Protein AF-A0A0G1MHB8-F1 (afdb_monomer)

Radius of gyration: 20.46 Å; Cα contacts (8 Å, |Δi|>4): 44; chains: 1; bounding box: 44×33×63 Å

pLDDT: mean 81.82, std 12.99, range [39.56, 94.0]

InterPro domains:
  IPR007156 MamQ/LemA [PF04011] (2-105)
  IPR007156 MamQ/LemA [PTHR34478] (3-105)
  IPR023353 LemA-like domain superfamily [G3DSA:1.20.1440.20] (1-105)
  IPR023353 LemA-like domain superfamily [SSF140478] (2-95)

Organism: NCBI:txid1618993

Secondary structure (DSSP, 8-state):
----SHHHHHHHHHHHHHHHHHHHHHHTT-HHHHT-HHHHHHHHHHHHHHHHHHHHHHHHHHHHHHHHHHTTSTTHHHHHHHTT--PPPPTT--GGGG-------

Foldseek 3Di:
DDPPDLQSVLV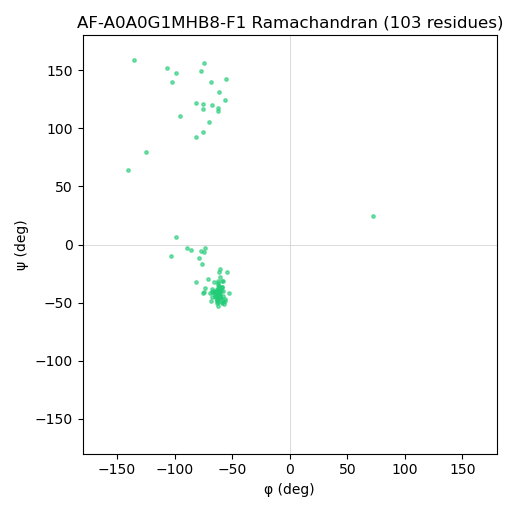VVVVVVVVVVVVVVVCVVPVVLVPDPVNVVVNVVVVVVVVVVVVVLVVQQVVLVVLQVLCVDPPSVVVCVVVVPDRDDRSHDDPPPPPDPPDDD

Sequence (105 aa):
MNAGSMKEHAQAENALSQTLKSLFAVSESYPQLQASNNFMDLQRNLTDAEDKIQAARRFYNGMVRDFNTKLQVFPTNLIAGTFGFVKREFYDAPEVVNEVPVVKF

Mean predicted aligned error: 8.74 Å

Structure (mmCIF, N/CA/C/O backbone):
data_AF-A0A0G1MHB8-F1
#
_entry.id   AF-A0A0G1MHB8-F1
#
loop_
_atom_site.group_PDB
_atom_site.id
_atom_site.type_symbol
_atom_site.label_atom_id
_atom_site.label_alt_id
_atom_site.label_comp_id
_atom_site.label_asym_id
_atom_site.label_entity_id
_atom_site.label_seq_id
_atom_site.pdbx_PDB_ins_code
_atom_site.Cartn_x
_atom_site.Cartn_y
_atom_site.Cartn_z
_atom_site.occupancy
_atom_site.B_iso_or_equiv
_atom_site.auth_seq_id
_atom_site.auth_comp_id
_atom_site.auth_asym_id
_atom_site.auth_atom_id
_atom_site.pdbx_PDB_model_num
ATOM 1 N N . MET A 1 1 ? -3.381 -20.365 2.557 1.00 41.47 1 MET A N 1
ATOM 2 C CA . MET A 1 1 ? -4.055 -19.294 1.797 1.00 41.47 1 MET A CA 1
ATOM 3 C C . MET A 1 1 ? -2.970 -18.496 1.088 1.00 41.47 1 MET A C 1
ATOM 5 O O . MET A 1 1 ? -2.466 -17.544 1.659 1.00 41.47 1 MET A O 1
ATOM 9 N N . ASN A 1 2 ? -2.518 -18.960 -0.079 1.00 39.56 2 ASN A N 1
ATOM 10 C CA . ASN A 1 2 ? -1.617 -18.184 -0.934 1.00 39.56 2 ASN A CA 1
ATOM 11 C C . ASN A 1 2 ? -2.516 -17.485 -1.948 1.00 39.56 2 ASN A C 1
ATOM 13 O O . ASN A 1 2 ? -3.124 -18.176 -2.761 1.00 39.56 2 ASN A O 1
ATOM 17 N N . ALA A 1 3 ? -2.652 -16.163 -1.867 1.00 49.28 3 ALA A N 1
ATOM 18 C CA . ALA A 1 3 ? -3.157 -15.410 -3.007 1.00 49.28 3 ALA A CA 1
ATOM 19 C C . ALA A 1 3 ? -2.072 -15.506 -4.092 1.00 49.28 3 ALA A C 1
ATOM 21 O O . ALA A 1 3 ? -0.900 -15.224 -3.851 1.00 49.28 3 ALA A O 1
ATOM 22 N N . GLY A 1 4 ? -2.429 -16.072 -5.240 1.00 65.44 4 GLY A N 1
ATOM 23 C CA . GLY A 1 4 ? -1.484 -16.472 -6.279 1.00 65.44 4 GLY A CA 1
ATOM 24 C C . GLY A 1 4 ? -0.956 -15.293 -7.095 1.00 65.44 4 GLY A C 1
ATOM 25 O O . GLY A 1 4 ? 0.071 -15.425 -7.757 1.00 65.44 4 GLY A O 1
ATOM 26 N N . SER A 1 5 ? -1.624 -14.135 -7.032 1.00 76.75 5 SER A N 1
ATOM 27 C CA . SER A 1 5 ? -1.250 -12.918 -7.759 1.00 76.75 5 SER A CA 1
ATOM 28 C C . SER A 1 5 ? -1.326 -11.654 -6.895 1.00 76.75 5 SER A C 1
ATOM 30 O O . SER A 1 5 ? -2.040 -11.593 -5.891 1.00 76.75 5 SER A O 1
ATOM 32 N N . MET A 1 6 ? -0.602 -10.608 -7.312 1.00 80.06 6 MET A N 1
ATOM 33 C CA . MET A 1 6 ? -0.607 -9.301 -6.641 1.00 80.06 6 MET A CA 1
ATOM 34 C C . MET A 1 6 ? -2.017 -8.693 -6.582 1.00 80.06 6 MET A C 1
ATOM 36 O O . MET A 1 6 ? -2.407 -8.106 -5.575 1.00 80.06 6 MET A O 1
ATOM 40 N N . LYS A 1 7 ? -2.801 -8.908 -7.647 1.00 80.50 7 LYS A N 1
ATOM 41 C CA . LYS A 1 7 ? -4.192 -8.461 -7.771 1.00 80.50 7 LYS A CA 1
ATOM 42 C C . LYS A 1 7 ? -5.110 -9.145 -6.754 1.00 80.50 7 LYS A C 1
ATOM 44 O O . LYS A 1 7 ? -5.917 -8.474 -6.118 1.00 80.50 7 LYS A O 1
ATOM 49 N N . GLU A 1 8 ? -4.977 -10.456 -6.560 1.00 81.75 8 GLU A N 1
ATOM 50 C CA . GLU A 1 8 ? -5.764 -11.196 -5.559 1.00 81.75 8 GLU A CA 1
ATOM 51 C C . GLU A 1 8 ? -5.451 -10.733 -4.132 1.00 81.75 8 GLU A C 1
ATOM 53 O O . GLU A 1 8 ? -6.359 -10.558 -3.319 1.00 81.75 8 GLU A O 1
ATOM 58 N N . HIS A 1 9 ? -4.172 -10.478 -3.840 1.00 83.00 9 HIS A N 1
ATOM 59 C CA . HIS A 1 9 ? -3.757 -9.899 -2.565 1.00 83.00 9 HIS A CA 1
ATOM 60 C C . HIS A 1 9 ? -4.397 -8.525 -2.329 1.00 83.00 9 HIS A C 1
ATOM 62 O O . HIS A 1 9 ? -4.959 -8.287 -1.259 1.00 83.00 9 HIS A O 1
ATOM 68 N N . ALA A 1 10 ? -4.378 -7.648 -3.336 1.00 84.25 10 ALA A N 1
ATOM 69 C CA . ALA A 1 10 ? -4.994 -6.329 -3.246 1.00 84.25 10 ALA A CA 1
ATOM 70 C C . ALA A 1 10 ? -6.513 -6.399 -3.0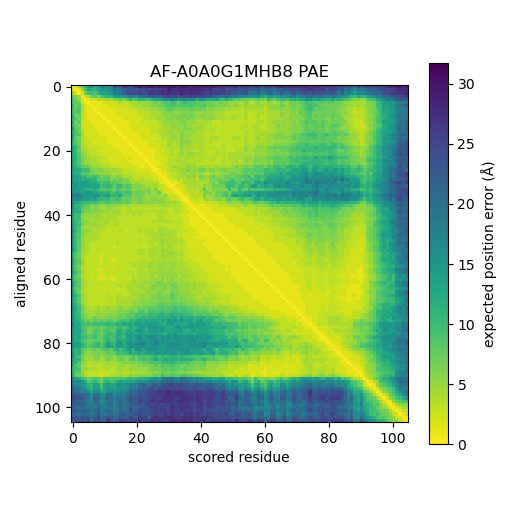27 1.00 84.25 10 ALA A C 1
ATOM 72 O O . ALA A 1 10 ? -7.052 -5.655 -2.207 1.00 84.25 10 ALA A O 1
ATOM 73 N N . GLN A 1 11 ? -7.202 -7.321 -3.704 1.00 85.31 11 GLN A N 1
ATOM 74 C CA . GLN A 1 11 ? -8.640 -7.539 -3.530 1.00 85.31 11 GLN A CA 1
ATOM 75 C C . GLN A 1 11 ? -8.988 -8.008 -2.114 1.00 85.31 11 GLN A C 1
ATOM 77 O O . GLN A 1 11 ? -9.892 -7.448 -1.490 1.00 85.31 11 GLN A O 1
ATOM 82 N N . ALA A 1 12 ? -8.263 -9.000 -1.591 1.00 86.12 12 ALA A N 1
ATOM 83 C CA . ALA A 1 12 ? -8.483 -9.511 -0.240 1.00 86.12 12 ALA A CA 1
ATOM 84 C C . ALA A 1 12 ? -8.247 -8.428 0.825 1.00 86.12 12 ALA A C 1
ATOM 86 O O . ALA A 1 12 ? -9.026 -8.290 1.768 1.00 86.12 12 ALA A O 1
ATOM 87 N N . GLU A 1 13 ? -7.200 -7.623 0.652 1.00 84.50 13 GLU A N 1
ATOM 88 C CA . GLU A 1 13 ? -6.885 -6.532 1.569 1.00 84.50 13 GLU A CA 1
ATOM 89 C C . GLU A 1 13 ? -7.922 -5.401 1.490 1.00 84.50 13 GLU A C 1
ATOM 91 O O . GLU A 1 13 ? -8.391 -4.929 2.519 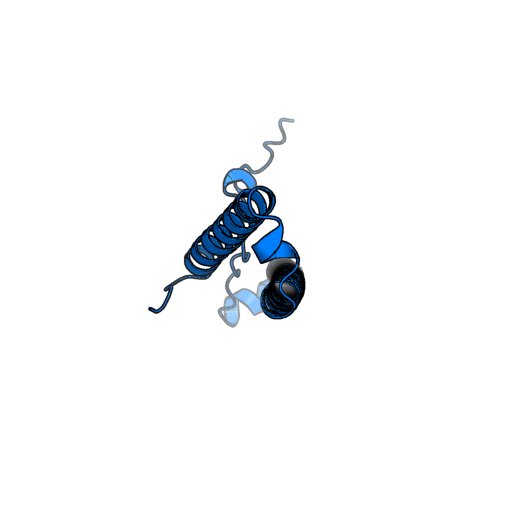1.00 84.50 13 GLU A O 1
ATOM 96 N N . ASN A 1 14 ? -8.377 -5.029 0.289 1.00 86.75 14 ASN A N 1
ATOM 97 C CA . ASN A 1 14 ? -9.452 -4.047 0.123 1.00 86.75 14 ASN A CA 1
ATOM 98 C C . ASN A 1 14 ? -10.762 -4.502 0.794 1.00 86.75 14 ASN A C 1
ATOM 100 O O . ASN A 1 14 ? -11.438 -3.689 1.429 1.00 86.75 14 ASN A O 1
ATOM 104 N N . ALA A 1 15 ? -11.107 -5.790 0.700 1.00 88.19 15 ALA A N 1
ATOM 105 C CA . ALA A 1 15 ? -12.268 -6.351 1.391 1.00 88.19 15 ALA A CA 1
ATOM 106 C C . ALA A 1 15 ? -12.117 -6.277 2.923 1.00 88.19 15 ALA A C 1
ATOM 108 O O . ALA A 1 15 ? -13.074 -5.947 3.631 1.00 88.19 15 ALA A O 1
ATOM 109 N N . LEU A 1 16 ? -10.909 -6.521 3.442 1.00 87.12 16 LEU A N 1
ATOM 110 C CA . LEU A 1 16 ? -10.606 -6.372 4.865 1.00 87.12 16 LEU A CA 1
ATOM 111 C C . LEU A 1 16 ? -10.759 -4.913 5.320 1.00 87.12 16 LEU A C 1
ATOM 113 O O . LEU A 1 16 ? -11.495 -4.658 6.274 1.00 87.12 16 LEU A O 1
ATOM 117 N N . SER A 1 17 ? -10.152 -3.951 4.619 1.00 86.62 17 SER A N 1
ATOM 118 C CA . SER A 1 17 ? -10.259 -2.523 4.955 1.00 86.62 17 SER A CA 1
ATOM 119 C C . SER A 1 17 ? -11.712 -2.030 4.916 1.00 86.62 17 SER A C 1
ATOM 121 O O . SER A 1 17 ? -12.122 -1.232 5.760 1.00 86.62 17 SER A O 1
ATOM 123 N N . GLN A 1 18 ? -12.526 -2.517 3.971 1.00 89.00 18 GLN A N 1
ATOM 124 C CA . GLN A 1 18 ? -13.966 -2.225 3.928 1.00 89.00 18 GLN A CA 1
ATOM 125 C C . GLN A 1 18 ? -14.702 -2.801 5.142 1.00 89.00 18 GLN A C 1
ATOM 127 O O . GLN A 1 18 ? -15.473 -2.091 5.784 1.00 89.00 18 GLN A O 1
ATOM 132 N N . THR A 1 19 ? -14.416 -4.053 5.499 1.00 88.94 19 THR A N 1
ATOM 133 C CA . THR A 1 19 ? -15.023 -4.717 6.660 1.00 88.94 19 THR A CA 1
ATOM 134 C C . THR A 1 19 ? -14.689 -3.984 7.960 1.00 88.94 19 THR A C 1
ATOM 136 O O . THR A 1 19 ? -15.570 -3.780 8.794 1.00 88.94 19 THR A O 1
ATOM 139 N N . LEU A 1 20 ? -13.443 -3.524 8.122 1.00 86.31 20 LEU A N 1
ATOM 140 C CA . LEU A 1 20 ? -13.020 -2.741 9.287 1.00 86.31 20 LEU A CA 1
ATOM 141 C C . LEU A 1 20 ? -13.754 -1.398 9.380 1.00 86.31 20 LEU A C 1
ATOM 143 O O . LEU A 1 20 ? -14.201 -1.018 10.460 1.00 86.31 20 LEU A O 1
ATOM 147 N N . LYS A 1 21 ? -13.953 -0.704 8.252 1.00 86.62 21 LYS A N 1
ATOM 148 C CA . LYS A 1 21 ? -14.765 0.524 8.217 1.00 86.62 21 LYS A CA 1
ATOM 149 C C . LYS A 1 21 ? -16.205 0.259 8.653 1.00 86.62 21 LYS A C 1
ATOM 151 O O . LYS A 1 21 ? -16.738 1.007 9.468 1.00 86.62 21 LYS A O 1
ATOM 156 N N . SER A 1 22 ? -16.818 -0.814 8.153 1.00 89.00 22 SER A N 1
ATOM 157 C CA . SER A 1 22 ? -18.167 -1.215 8.562 1.00 89.00 22 SER A CA 1
ATOM 158 C C . SER A 1 22 ? -18.239 -1.565 10.050 1.00 89.00 22 SER A C 1
ATOM 160 O O . SER A 1 22 ? -19.188 -1.169 10.720 1.00 89.00 22 SER A O 1
ATOM 162 N N . LEU A 1 23 ? -17.226 -2.252 10.588 1.00 85.88 23 LEU A N 1
ATOM 163 C CA . LEU A 1 23 ? -17.139 -2.566 12.013 1.00 85.88 23 LEU A CA 1
ATOM 164 C C . LEU A 1 23 ? -17.093 -1.294 12.872 1.00 85.88 23 LEU A C 1
ATOM 166 O O . LEU A 1 23 ? -17.830 -1.196 13.854 1.00 85.88 23 LEU A O 1
ATOM 170 N N . PHE A 1 24 ? -16.275 -0.307 12.495 1.00 84.62 24 PHE A N 1
ATOM 171 C CA . PHE A 1 24 ? -16.206 0.961 13.224 1.00 84.62 24 PHE A CA 1
ATOM 172 C C . PHE A 1 24 ? -17.516 1.748 13.142 1.00 84.62 24 PHE A C 1
ATOM 174 O O . PHE A 1 24 ? -17.982 2.221 14.176 1.00 84.62 24 PHE A O 1
ATOM 181 N N . ALA A 1 25 ? -18.169 1.789 11.979 1.00 87.25 25 ALA A N 1
ATOM 182 C CA . ALA A 1 25 ? -19.481 2.422 11.835 1.00 87.25 25 ALA A CA 1
ATOM 183 C C . ALA A 1 25 ? -20.544 1.778 12.746 1.00 87.25 25 ALA A C 1
ATOM 185 O O . ALA A 1 25 ? -21.340 2.470 13.371 1.00 87.25 25 ALA A O 1
ATOM 186 N N . VAL A 1 26 ? -20.537 0.448 12.890 1.00 85.44 26 VAL A N 1
ATOM 187 C CA . VAL A 1 26 ? -21.442 -0.236 13.829 1.00 85.44 26 VAL A CA 1
ATOM 188 C C . VAL A 1 26 ? -21.081 0.091 15.280 1.00 85.44 26 VAL A C 1
ATOM 190 O O . VAL A 1 26 ? -21.979 0.294 16.097 1.00 85.44 26 VAL A O 1
ATOM 193 N N . SER A 1 27 ? -19.793 0.188 15.616 1.00 83.06 27 SER A N 1
ATOM 194 C CA . SER A 1 27 ? -19.348 0.501 16.982 1.00 83.06 27 SER A CA 1
ATOM 195 C C . SER A 1 27 ? -19.817 1.871 17.490 1.00 83.06 27 SER A C 1
ATOM 197 O O . SER A 1 27 ? -19.985 2.033 18.696 1.00 83.06 27 SER A O 1
ATOM 199 N N . GLU A 1 28 ? -20.121 2.820 16.598 1.00 81.69 28 G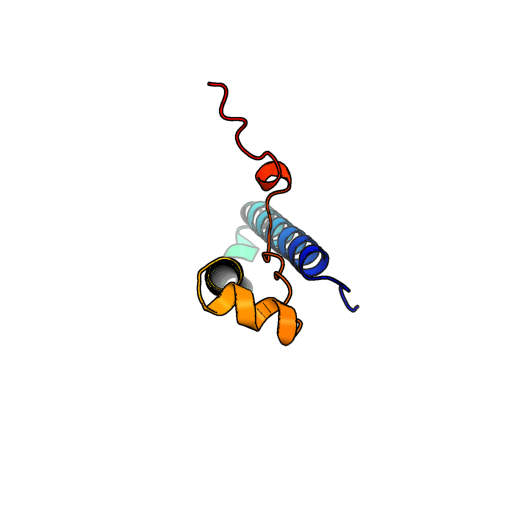LU A N 1
ATOM 200 C CA . GLU A 1 28 ? -20.725 4.119 16.947 1.00 81.69 28 GLU A CA 1
ATOM 201 C C . GLU A 1 28 ? -22.091 3.986 17.623 1.00 81.69 28 GLU A C 1
ATOM 203 O O . GLU A 1 28 ? -22.447 4.802 18.471 1.00 81.69 28 GLU A O 1
ATOM 208 N N . SER A 1 29 ? -22.831 2.916 17.328 1.00 88.25 29 SER A N 1
ATOM 209 C CA . SER A 1 29 ? -24.097 2.621 18.006 1.00 88.25 29 SER A CA 1
ATOM 210 C C . SER A 1 29 ? -23.927 2.019 19.411 1.00 88.25 29 SER A C 1
ATOM 212 O O . SER A 1 29 ? -24.912 1.883 20.137 1.00 88.25 29 SER A O 1
ATOM 214 N N . TYR A 1 30 ? -22.692 1.713 19.836 1.00 85.44 30 TYR A N 1
ATOM 215 C CA . TYR A 1 30 ? -22.372 1.106 21.134 1.00 85.44 30 TYR A CA 1
ATOM 216 C C . T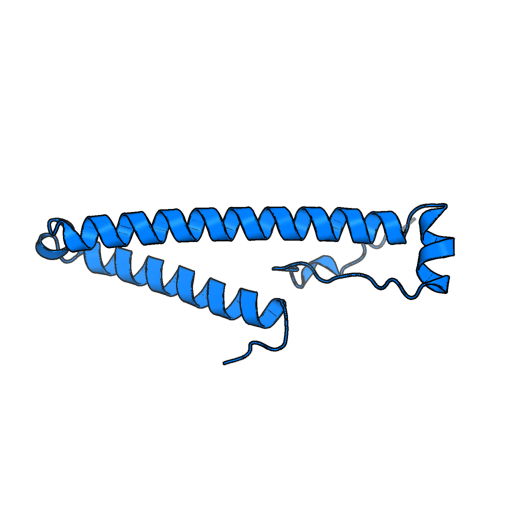YR A 1 30 ? -21.343 1.942 21.925 1.00 85.44 30 TYR A C 1
ATOM 218 O O . TYR A 1 30 ? -20.171 1.566 22.018 1.00 85.44 30 TYR A O 1
ATOM 226 N N . PRO A 1 31 ? -21.769 3.033 22.595 1.00 80.06 31 PRO A N 1
ATOM 227 C CA . PRO A 1 31 ? -20.871 3.945 23.319 1.00 80.06 31 PRO A CA 1
ATOM 228 C C . PRO A 1 31 ? -20.031 3.270 24.413 1.00 80.06 31 PRO A C 1
ATOM 230 O O . PRO A 1 31 ? -18.897 3.668 24.669 1.00 80.06 31 PRO A O 1
ATOM 233 N N . GLN A 1 32 ? -20.561 2.217 25.047 1.00 80.75 32 GLN A N 1
ATOM 234 C CA . GLN A 1 32 ? -19.820 1.447 26.054 1.00 80.75 32 GLN A CA 1
ATOM 235 C C . GLN A 1 32 ? -18.622 0.694 25.458 1.00 80.75 32 GLN A C 1
ATOM 237 O O . GLN A 1 32 ? -17.609 0.530 26.133 1.00 80.75 32 GLN A O 1
ATOM 242 N N . LEU A 1 33 ? -18.722 0.247 24.201 1.00 77.56 33 LEU A N 1
ATOM 243 C CA . LEU A 1 33 ? -17.626 -0.419 23.500 1.00 77.56 33 LEU A CA 1
ATOM 244 C C . LEU A 1 33 ? -16.561 0.600 23.081 1.00 77.56 33 LEU A C 1
ATOM 246 O O . LEU A 1 33 ? -15.377 0.341 23.264 1.00 77.56 33 LEU A O 1
ATOM 250 N N . GLN A 1 34 ? -16.979 1.779 22.609 1.00 72.62 34 GLN A N 1
ATOM 251 C CA . GLN A 1 34 ? -16.067 2.878 22.271 1.00 72.62 34 GLN A CA 1
ATOM 252 C C . GLN A 1 34 ? -15.273 3.386 23.479 1.00 72.62 34 GLN A C 1
ATOM 254 O O . GLN A 1 34 ? -14.095 3.695 23.354 1.00 72.62 34 GLN A O 1
ATOM 259 N N . ALA A 1 35 ? -15.890 3.437 24.661 1.00 77.12 35 ALA A N 1
ATOM 260 C CA . ALA A 1 35 ? -15.214 3.844 25.893 1.00 77.12 35 ALA A CA 1
ATOM 261 C C . ALA A 1 35 ? -14.252 2.775 26.454 1.00 77.12 35 ALA A C 1
ATOM 263 O O . ALA A 1 35 ? -13.552 3.026 27.436 1.00 77.12 35 ALA A O 1
ATOM 264 N N . SER A 1 36 ? -14.214 1.574 25.866 1.00 85.94 36 SER A N 1
ATOM 265 C CA . SER A 1 36 ? -13.288 0.523 26.279 1.00 85.94 36 SER A CA 1
ATOM 266 C C . SER A 1 36 ? -11.875 0.825 25.781 1.00 85.94 36 SER A C 1
ATOM 268 O O . SER A 1 36 ? -11.634 0.870 24.575 1.00 85.94 36 SER A O 1
ATOM 270 N N . ASN A 1 37 ? -10.912 0.949 26.701 1.00 85.75 37 ASN A N 1
ATOM 271 C CA . ASN A 1 37 ? -9.498 1.167 26.357 1.00 85.75 37 ASN A CA 1
ATOM 272 C C . ASN A 1 37 ? -8.968 0.120 25.359 1.00 85.75 37 ASN A C 1
ATOM 274 O O . ASN A 1 37 ? -8.317 0.478 24.385 1.00 85.75 37 ASN A O 1
ATOM 278 N N . ASN A 1 38 ? -9.334 -1.156 25.533 1.00 86.44 38 ASN A N 1
ATOM 279 C CA . ASN A 1 38 ? -8.917 -2.234 24.628 1.00 86.44 38 ASN A CA 1
ATOM 280 C C . ASN A 1 38 ? -9.431 -2.032 23.192 1.00 86.44 38 ASN A C 1
ATOM 282 O O . ASN A 1 38 ? -8.757 -2.400 22.231 1.00 86.44 38 ASN A O 1
ATOM 286 N N . PHE A 1 39 ? -10.631 -1.466 23.038 1.00 86.69 39 PHE A N 1
ATOM 287 C CA . PHE A 1 39 ? -11.216 -1.188 21.730 1.00 86.69 39 PHE A CA 1
ATOM 288 C C . PHE A 1 39 ? -10.553 0.024 21.067 1.00 86.69 39 PHE A C 1
ATOM 290 O O . PHE A 1 39 ? -10.218 -0.038 19.886 1.00 86.69 39 PHE A O 1
ATOM 297 N N . MET A 1 40 ? -10.292 1.085 21.835 1.00 86.62 40 MET A N 1
ATOM 298 C CA . MET A 1 40 ? -9.566 2.267 21.357 1.00 86.62 40 MET A CA 1
ATOM 299 C C . MET A 1 40 ? -8.144 1.920 20.900 1.00 86.62 40 MET A C 1
ATOM 301 O O . MET A 1 40 ? -7.709 2.359 19.833 1.00 86.62 40 MET A O 1
ATOM 305 N N . ASP A 1 41 ? -7.437 1.080 21.660 1.00 90.88 41 ASP A N 1
ATOM 306 C CA . ASP A 1 41 ? -6.102 0.605 21.291 1.00 90.88 41 ASP A CA 1
ATOM 307 C C . ASP A 1 41 ? -6.140 -0.246 20.017 1.00 90.88 41 ASP A C 1
ATOM 309 O O . ASP A 1 41 ? -5.297 -0.087 19.130 1.00 90.88 41 ASP A O 1
ATOM 313 N N . LEU A 1 42 ? -7.136 -1.127 19.878 1.00 89.00 42 LEU A N 1
ATOM 314 C CA . LEU A 1 42 ? -7.330 -1.909 18.657 1.00 89.00 42 LEU A CA 1
ATOM 315 C C . LEU A 1 42 ? -7.606 -1.002 17.451 1.00 89.00 42 LEU A C 1
ATOM 317 O O . LEU A 1 42 ? -6.970 -1.165 16.411 1.00 89.00 42 LEU A O 1
ATOM 321 N N . GLN A 1 43 ? -8.513 -0.033 17.587 1.00 87.62 43 GLN A N 1
ATOM 322 C CA . GLN A 1 43 ? -8.844 0.916 16.525 1.00 87.62 43 GLN A CA 1
ATOM 323 C C . GLN A 1 43 ? -7.613 1.701 16.066 1.00 87.62 43 GLN A C 1
ATOM 325 O O . GLN A 1 43 ? -7.381 1.839 14.861 1.00 87.62 43 GLN A O 1
ATOM 330 N N . ARG A 1 44 ? -6.797 2.174 17.014 1.00 90.38 44 ARG A N 1
ATOM 331 C CA . ARG A 1 44 ? -5.553 2.883 16.715 1.00 90.38 44 ARG A CA 1
ATOM 332 C C . ARG A 1 44 ? -4.560 1.990 15.978 1.00 90.38 44 ARG A C 1
ATOM 334 O O . ARG A 1 44 ? -4.054 2.384 14.935 1.00 90.38 44 ARG A O 1
ATOM 341 N N . ASN A 1 45 ? -4.325 0.777 16.476 1.00 91.56 45 ASN A N 1
ATOM 342 C CA . ASN A 1 45 ? -3.396 -0.164 15.850 1.00 91.56 45 ASN A CA 1
ATOM 343 C C . ASN A 1 45 ? -3.828 -0.553 14.429 1.00 91.56 45 ASN A C 1
ATOM 345 O O . ASN A 1 45 ? -2.986 -0.662 13.540 1.00 91.56 45 ASN A O 1
ATOM 349 N N . LEU A 1 46 ? -5.130 -0.749 14.204 1.00 90.69 46 LEU A N 1
ATOM 350 C CA . LEU A 1 46 ? -5.671 -1.042 12.876 1.00 90.69 46 LEU A CA 1
ATOM 351 C C . LEU A 1 46 ? -5.535 0.152 11.929 1.00 90.69 46 LEU A C 1
ATOM 353 O O . LEU A 1 46 ? -5.170 -0.037 10.773 1.00 90.69 46 LEU A O 1
ATOM 357 N N . THR A 1 47 ? -5.776 1.370 12.417 1.00 88.56 47 THR A N 1
ATOM 358 C CA . THR A 1 47 ? -5.575 2.595 11.628 1.00 88.56 47 THR A CA 1
ATOM 359 C C . THR A 1 47 ? -4.103 2.764 11.241 1.00 88.56 47 THR A C 1
ATOM 361 O O . THR A 1 47 ? -3.796 2.940 10.065 1.00 88.56 47 THR A O 1
ATOM 364 N N . ASP A 1 48 ? -3.180 2.588 12.191 1.00 94.00 48 ASP A N 1
ATOM 365 C CA . ASP A 1 48 ? -1.736 2.636 11.929 1.00 94.00 48 ASP A CA 1
ATOM 366 C C . ASP A 1 48 ? -1.290 1.536 10.945 1.00 94.00 48 ASP A C 1
ATOM 368 O O . ASP A 1 48 ? -0.372 1.734 10.141 1.00 94.00 48 ASP A O 1
ATOM 372 N N . ALA A 1 49 ? -1.906 0.352 11.011 1.00 90.62 49 ALA A N 1
ATOM 373 C CA . ALA A 1 49 ? -1.643 -0.736 10.076 1.00 90.62 49 ALA A CA 1
ATOM 374 C C . ALA A 1 49 ? -2.125 -0.390 8.659 1.00 90.62 49 ALA A C 1
ATOM 376 O O . ALA A 1 49 ? -1.367 -0.575 7.706 1.00 90.62 49 ALA A O 1
ATOM 377 N N . GLU A 1 50 ? -3.333 0.162 8.521 1.00 88.56 50 GLU A N 1
ATOM 378 C CA . GLU A 1 50 ? -3.884 0.615 7.239 1.00 88.56 50 GLU A CA 1
ATOM 379 C C . GLU A 1 50 ? -3.009 1.710 6.614 1.00 88.56 50 GLU A C 1
ATOM 381 O O . GLU A 1 50 ? -2.661 1.628 5.437 1.00 88.56 50 GLU A O 1
ATOM 386 N N . ASP A 1 51 ? -2.548 2.687 7.396 1.00 91.94 51 ASP A N 1
ATOM 387 C CA . ASP A 1 51 ? -1.662 3.741 6.892 1.00 91.94 51 ASP A CA 1
ATOM 388 C C . ASP A 1 51 ? -0.337 3.181 6.354 1.00 91.94 51 ASP A C 1
ATOM 390 O O . ASP A 1 51 ? 0.149 3.600 5.292 1.00 91.94 51 ASP A O 1
ATOM 394 N N . LYS A 1 52 ? 0.241 2.190 7.045 1.00 92.56 52 LYS A N 1
ATOM 395 C CA . LYS A 1 52 ? 1.453 1.486 6.593 1.00 92.56 52 LYS A CA 1
ATOM 396 C C . LYS A 1 52 ? 1.205 0.680 5.324 1.00 92.56 52 LYS A C 1
ATOM 398 O O . LYS A 1 52 ? 2.039 0.722 4.418 1.00 92.56 52 LYS A O 1
ATOM 403 N N . ILE A 1 53 ? 0.069 -0.009 5.237 1.00 88.88 53 ILE A N 1
ATOM 404 C CA . ILE A 1 53 ? -0.366 -0.723 4.033 1.00 88.88 53 ILE A CA 1
ATOM 405 C C . ILE A 1 53 ? -0.454 0.255 2.859 1.00 88.88 53 ILE A C 1
ATOM 407 O O . ILE A 1 53 ? 0.177 0.043 1.823 1.00 88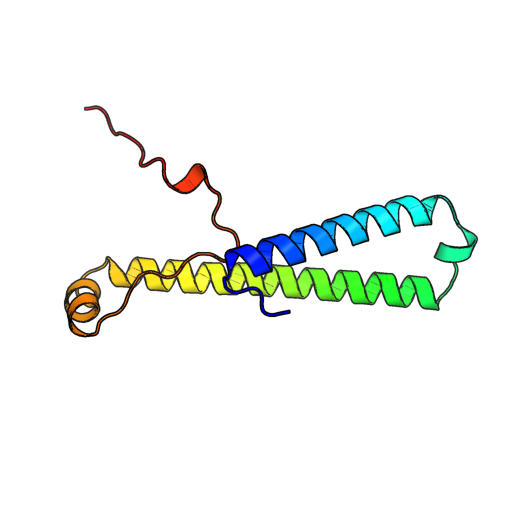.88 53 ILE A O 1
ATOM 411 N N . GLN A 1 54 ? -1.146 1.382 3.029 1.00 88.56 54 GLN A N 1
ATOM 412 C CA . GLN A 1 54 ? -1.289 2.384 1.974 1.00 88.56 54 GLN A CA 1
ATOM 413 C C . GLN A 1 54 ? 0.060 2.991 1.563 1.00 88.56 54 GLN A C 1
ATOM 415 O O . GLN A 1 54 ? 0.309 3.216 0.375 1.00 88.56 54 GLN A O 1
ATOM 420 N N . ALA A 1 55 ? 0.968 3.230 2.513 1.00 91.50 55 ALA A N 1
ATOM 421 C CA . ALA A 1 55 ? 2.326 3.676 2.210 1.00 91.50 55 ALA A CA 1
ATOM 422 C C . ALA A 1 55 ? 3.109 2.635 1.392 1.00 91.50 55 ALA A C 1
ATOM 424 O O . ALA A 1 55 ? 3.726 2.992 0.384 1.00 91.50 55 ALA A O 1
ATOM 425 N N . ALA A 1 56 ? 3.037 1.357 1.771 1.00 90.50 56 ALA A N 1
ATOM 426 C CA . ALA A 1 56 ? 3.678 0.262 1.050 1.00 90.50 56 ALA A CA 1
ATOM 427 C C . ALA A 1 56 ? 3.123 0.110 -0.376 1.00 90.50 56 ALA A C 1
ATOM 429 O O . ALA A 1 56 ? 3.900 -0.035 -1.322 1.00 90.50 56 ALA A O 1
ATOM 430 N N . ARG A 1 57 ? 1.800 0.238 -0.557 1.00 89.31 57 ARG A N 1
ATOM 431 C CA . ARG A 1 57 ? 1.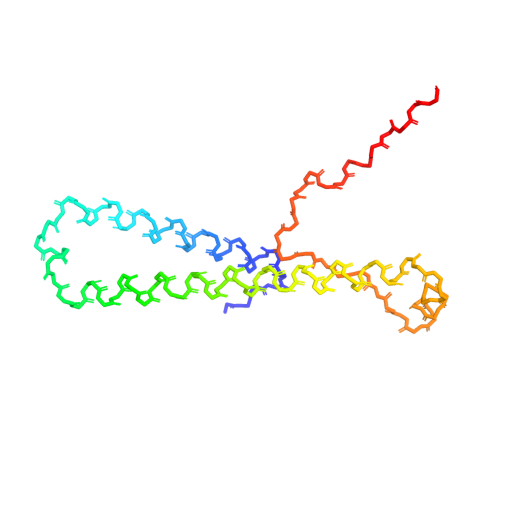143 0.227 -1.876 1.00 89.31 57 ARG A CA 1
ATOM 432 C C . ARG A 1 57 ? 1.666 1.339 -2.782 1.00 89.31 57 ARG A C 1
ATOM 434 O O . ARG A 1 57 ? 2.061 1.081 -3.920 1.00 89.31 57 ARG A O 1
ATOM 441 N N . ARG A 1 58 ? 1.721 2.579 -2.277 1.00 89.88 58 ARG A N 1
ATOM 442 C CA . ARG A 1 58 ? 2.267 3.724 -3.030 1.00 89.88 58 ARG A CA 1
ATOM 443 C C . ARG A 1 58 ? 3.730 3.506 -3.405 1.00 89.88 58 ARG A C 1
ATOM 445 O O . 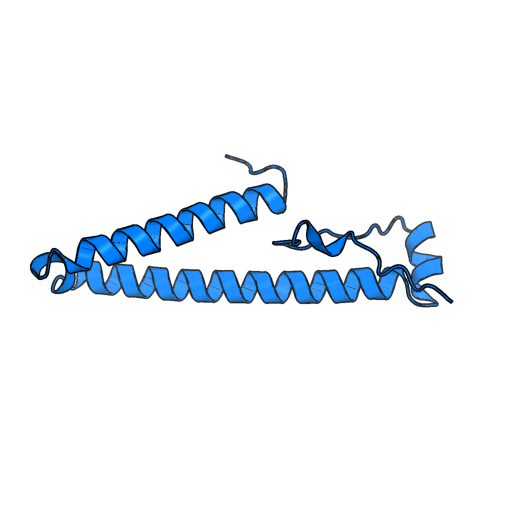ARG A 1 58 ? 4.108 3.764 -4.545 1.00 89.88 58 ARG A O 1
ATOM 452 N N . PHE A 1 59 ? 4.534 3.011 -2.466 1.00 93.19 59 PHE A N 1
ATOM 453 C CA . PHE A 1 59 ? 5.948 2.728 -2.691 1.00 93.19 59 PHE A CA 1
ATOM 454 C C . PHE A 1 59 ? 6.154 1.657 -3.772 1.00 93.19 59 PHE A C 1
ATOM 456 O O . PHE A 1 59 ? 6.888 1.890 -4.733 1.00 93.19 59 PHE A O 1
ATOM 463 N N . TYR A 1 60 ? 5.449 0.526 -3.671 1.00 91.56 60 TYR A N 1
ATOM 464 C CA . TYR A 1 60 ? 5.481 -0.538 -4.676 1.00 91.56 60 TYR A CA 1
ATOM 465 C C . TYR A 1 60 ? 5.096 -0.014 -6.061 1.00 91.56 60 TYR A C 1
ATOM 467 O O . TYR A 1 60 ? 5.829 -0.221 -7.028 1.00 91.56 60 TYR A O 1
ATOM 475 N N . ASN A 1 61 ? 3.988 0.726 -6.157 1.00 90.44 61 ASN A N 1
ATOM 476 C CA . ASN A 1 61 ? 3.534 1.292 -7.424 1.00 90.44 61 ASN A CA 1
ATOM 477 C C . ASN A 1 61 ? 4.552 2.280 -8.007 1.00 90.44 61 ASN A C 1
ATOM 479 O O . ASN A 1 61 ? 4.807 2.251 -9.209 1.00 90.44 61 ASN A O 1
ATOM 483 N N . GLY A 1 62 ? 5.183 3.113 -7.175 1.00 92.88 62 GLY A N 1
ATOM 484 C CA . GLY A 1 62 ? 6.270 3.995 -7.603 1.00 92.88 62 GLY A CA 1
ATOM 485 C C . GLY A 1 62 ? 7.437 3.216 -8.211 1.00 92.88 62 GLY A C 1
ATOM 486 O O . GLY A 1 62 ? 7.864 3.511 -9.326 1.00 92.88 62 GLY A O 1
ATOM 487 N N . MET A 1 63 ? 7.887 2.157 -7.533 1.00 94.00 63 MET A N 1
ATOM 488 C CA . MET A 1 63 ? 8.961 1.299 -8.034 1.00 94.00 63 MET A CA 1
ATOM 489 C C . MET A 1 63 ? 8.592 0.584 -9.335 1.00 94.00 63 MET A C 1
ATOM 491 O O . MET A 1 63 ? 9.402 0.544 -10.260 1.00 94.00 63 MET A O 1
ATOM 495 N N . VAL A 1 64 ? 7.379 0.031 -9.429 1.00 92.75 64 VAL A N 1
ATOM 496 C CA . VAL A 1 64 ? 6.887 -0.636 -10.643 1.00 92.75 64 VAL A CA 1
ATOM 497 C C . VAL A 1 64 ? 6.802 0.343 -11.806 1.00 92.75 64 VAL A C 1
ATOM 499 O O . VAL A 1 64 ? 7.244 0.015 -12.906 1.00 92.75 64 VAL A O 1
ATOM 502 N N . ARG A 1 65 ? 6.297 1.559 -11.577 1.00 91.94 65 ARG A N 1
ATOM 503 C CA . ARG A 1 65 ? 6.255 2.614 -12.595 1.00 91.94 65 ARG A CA 1
ATOM 504 C C . ARG A 1 65 ? 7.655 2.938 -13.101 1.00 91.94 65 ARG A C 1
ATOM 506 O O . ARG A 1 65 ? 7.872 2.950 -14.312 1.00 91.94 65 ARG A O 1
ATOM 513 N N . ASP A 1 66 ? 8.596 3.186 -12.195 1.00 92.88 66 ASP A N 1
ATOM 514 C CA . ASP A 1 66 ? 9.961 3.572 -12.554 1.00 92.88 66 ASP A CA 1
ATOM 515 C C . ASP A 1 66 ? 10.673 2.435 -13.298 1.00 92.88 66 ASP A C 1
ATOM 517 O O . ASP A 1 66 ? 11.345 2.663 -14.304 1.00 92.88 66 ASP A O 1
ATOM 521 N N . PHE A 1 67 ? 10.471 1.193 -12.854 1.00 92.44 67 PHE A N 1
ATOM 522 C CA . PHE A 1 67 ? 10.969 -0.003 -13.523 1.00 92.44 67 PHE A CA 1
ATOM 523 C C . PHE A 1 67 ? 10.375 -0.160 -14.931 1.00 92.44 67 PHE A C 1
ATOM 525 O O . PHE A 1 67 ? 11.119 -0.234 -15.907 1.00 92.44 67 PHE A O 1
ATOM 532 N N . ASN A 1 68 ? 9.047 -0.121 -15.066 1.00 91.69 68 ASN A N 1
ATOM 533 C CA . ASN A 1 68 ? 8.353 -0.245 -16.350 1.00 91.69 68 ASN A CA 1
ATOM 534 C C . ASN A 1 68 ? 8.700 0.889 -17.324 1.00 91.69 68 ASN A C 1
ATOM 536 O O . ASN A 1 68 ? 8.710 0.667 -18.537 1.00 91.69 68 ASN A O 1
ATOM 540 N N . THR A 1 69 ? 8.978 2.088 -16.805 1.00 91.00 69 THR A N 1
ATOM 541 C CA . THR A 1 69 ? 9.457 3.232 -17.591 1.00 91.00 69 THR A CA 1
ATOM 542 C C . THR A 1 69 ? 10.867 2.965 -18.103 1.00 91.00 69 THR A C 1
ATOM 544 O O . THR A 1 69 ? 11.115 3.089 -19.299 1.00 91.00 69 THR A O 1
ATOM 547 N N . LYS A 1 70 ? 11.784 2.511 -17.238 1.00 90.94 70 LYS A N 1
ATOM 548 C CA . LYS A 1 70 ? 13.154 2.159 -17.642 1.00 90.94 70 LYS A CA 1
ATOM 549 C C . LYS A 1 70 ? 13.185 1.061 -18.704 1.00 90.94 70 LYS A C 1
ATOM 551 O O . LYS A 1 70 ? 13.980 1.157 -19.627 1.00 90.94 70 LYS A O 1
ATOM 556 N N . LEU A 1 71 ? 12.288 0.074 -18.646 1.00 89.94 71 LEU A N 1
ATOM 557 C CA . LEU A 1 71 ? 12.183 -0.951 -19.695 1.00 89.94 71 LEU A CA 1
ATOM 558 C C . LEU A 1 71 ? 11.850 -0.386 -21.086 1.00 89.94 71 LEU A C 1
ATOM 560 O O . LEU A 1 71 ? 12.098 -1.055 -22.082 1.00 89.94 71 LEU A O 1
ATOM 564 N N . GLN A 1 72 ? 11.282 0.817 -21.170 1.00 88.19 72 GLN A N 1
ATOM 565 C CA . GLN A 1 72 ? 10.852 1.438 -22.427 1.00 88.19 72 GLN A CA 1
ATOM 566 C C . GLN A 1 72 ? 11.812 2.528 -22.922 1.00 88.19 72 GLN A C 1
ATOM 568 O O . GLN A 1 72 ? 11.680 2.988 -24.053 1.00 88.19 72 GLN A O 1
ATOM 573 N N . VAL A 1 73 ? 12.788 2.931 -22.105 1.00 90.06 73 VAL A N 1
ATOM 574 C CA . VAL A 1 73 ? 13.695 4.050 -22.392 1.00 90.06 73 VAL A CA 1
ATOM 575 C C . VAL A 1 73 ? 15.061 3.537 -22.854 1.00 90.06 73 VAL A C 1
ATOM 577 O O . VAL A 1 73 ? 15.597 2.567 -22.318 1.00 90.06 73 VAL A O 1
ATOM 580 N N . PHE A 1 74 ? 15.642 4.201 -23.855 1.00 88.69 74 PHE A N 1
ATOM 581 C CA . PHE A 1 74 ? 17.005 3.934 -24.316 1.00 88.69 74 PHE A CA 1
ATOM 582 C C . PHE A 1 74 ? 18.044 4.355 -23.254 1.00 88.69 74 PHE A C 1
ATOM 584 O O . PHE A 1 74 ? 17.888 5.419 -22.655 1.00 88.69 74 PHE A O 1
ATOM 591 N N . PRO A 1 75 ? 19.129 3.587 -23.030 1.00 86.94 75 PRO A N 1
ATOM 592 C CA . PRO A 1 75 ? 19.502 2.332 -23.700 1.00 86.94 75 PRO A CA 1
ATOM 593 C C . PRO A 1 75 ? 18.937 1.072 -23.027 1.00 86.94 75 PRO A C 1
ATOM 595 O O . PRO A 1 75 ? 19.156 -0.042 -23.501 1.00 86.94 75 PRO A O 1
ATOM 598 N N . THR A 1 76 ? 18.242 1.223 -21.899 1.00 85.69 76 THR A N 1
ATOM 599 C CA . THR A 1 76 ? 17.801 0.109 -21.056 1.00 85.69 76 THR A CA 1
ATOM 600 C C . THR A 1 76 ? 16.841 -0.838 -21.776 1.00 85.69 76 THR A C 1
ATOM 602 O O . THR A 1 76 ? 16.928 -2.039 -21.550 1.00 85.69 76 THR A O 1
ATOM 605 N N . ASN A 1 77 ? 16.000 -0.353 -22.691 1.00 85.62 77 ASN A N 1
ATOM 606 C CA . ASN A 1 77 ? 15.109 -1.185 -23.511 1.00 85.62 77 ASN A CA 1
ATOM 607 C C . ASN A 1 77 ? 15.833 -2.246 -24.375 1.00 85.62 77 ASN A C 1
ATOM 609 O O . ASN A 1 77 ? 15.294 -3.333 -24.576 1.00 85.62 77 ASN A O 1
ATOM 613 N N . LEU A 1 78 ? 17.059 -1.974 -24.841 1.00 83.31 78 LEU A N 1
ATOM 614 C CA . LEU A 1 78 ? 17.858 -2.911 -25.646 1.00 83.31 78 LEU A CA 1
ATOM 615 C C . LEU A 1 78 ? 18.423 -4.059 -24.802 1.00 83.31 78 LEU A C 1
ATOM 617 O O . LEU A 1 78 ? 18.475 -5.203 -25.246 1.00 83.31 78 LEU A O 1
ATOM 621 N N . ILE A 1 79 ? 18.829 -3.747 -23.572 1.00 85.12 79 ILE A N 1
ATOM 622 C CA . ILE A 1 79 ? 19.375 -4.711 -22.609 1.00 85.12 79 ILE A CA 1
ATOM 623 C C . ILE A 1 79 ? 18.228 -5.468 -21.915 1.00 85.12 79 ILE A C 1
ATOM 625 O O . ILE A 1 79 ? 18.340 -6.645 -21.594 1.00 85.12 79 ILE A O 1
ATOM 629 N N . ALA A 1 80 ? 17.082 -4.817 -21.714 1.00 86.00 80 ALA A N 1
ATOM 630 C CA . ALA A 1 80 ? 15.919 -5.406 -21.065 1.00 86.00 80 ALA A CA 1
ATOM 631 C C . ALA A 1 80 ? 15.451 -6.694 -21.755 1.00 86.00 80 ALA A C 1
ATOM 633 O O . ALA A 1 80 ? 15.243 -7.706 -21.087 1.00 86.0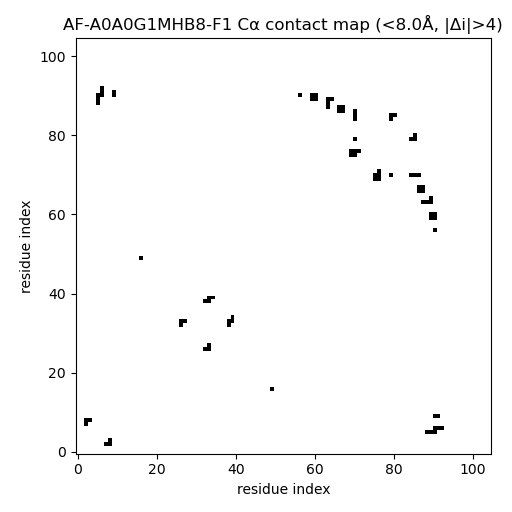0 80 ALA A O 1
ATOM 634 N N . GLY A 1 81 ? 15.335 -6.665 -23.087 1.00 80.31 81 GLY A N 1
ATOM 635 C CA . GLY A 1 81 ? 14.917 -7.825 -23.873 1.00 80.31 81 GLY A CA 1
ATOM 636 C C . GLY A 1 81 ? 15.932 -8.969 -23.853 1.00 80.31 81 GLY A C 1
ATOM 637 O O . GLY A 1 81 ? 15.540 -10.125 -23.728 1.00 80.31 81 GLY A O 1
ATOM 638 N N . THR A 1 82 ? 17.233 -8.665 -23.915 1.00 83.62 82 THR A N 1
ATOM 639 C CA . THR A 1 82 ? 18.291 -9.692 -23.945 1.00 83.62 82 THR A CA 1
ATOM 640 C C . THR A 1 82 ? 18.466 -10.407 -22.607 1.00 83.62 82 THR A C 1
ATOM 642 O O . THR A 1 82 ? 18.807 -11.586 -22.592 1.00 83.62 82 THR A O 1
ATOM 645 N N . PHE A 1 83 ? 18.180 -9.730 -21.493 1.00 87.88 83 PHE A N 1
ATOM 646 C CA . PHE A 1 83 ? 18.241 -10.299 -20.143 1.00 87.88 83 PHE A CA 1
ATOM 647 C C . PHE A 1 83 ? 16.871 -10.747 -19.595 1.00 87.88 83 PHE A C 1
ATOM 649 O O . PHE A 1 83 ? 16.774 -11.138 -18.433 1.00 87.88 83 PHE A O 1
ATOM 656 N N . GLY A 1 84 ? 15.810 -10.714 -20.413 1.00 86.94 84 GLY A N 1
ATOM 657 C CA . GLY A 1 84 ? 14.490 -11.245 -20.053 1.00 86.94 84 GLY A CA 1
ATOM 658 C C . GLY A 1 84 ? 13.712 -10.418 -19.022 1.00 86.94 84 GLY A C 1
ATOM 659 O O . GLY A 1 84 ? 12.852 -10.954 -18.323 1.00 86.94 84 GLY A O 1
ATOM 660 N N . PHE A 1 85 ? 13.987 -9.118 -18.899 1.00 90.00 85 PHE A N 1
ATOM 661 C CA . PHE A 1 85 ? 13.232 -8.254 -17.996 1.00 90.00 85 PHE A CA 1
ATOM 662 C C . PHE A 1 85 ? 11.845 -7.933 -18.572 1.00 90.00 85 PHE A C 1
ATOM 664 O O . PHE A 1 85 ? 11.719 -7.267 -19.599 1.00 90.00 85 PHE A O 1
ATOM 671 N N . VAL A 1 86 ? 10.795 -8.369 -17.872 1.00 88.69 86 VAL A N 1
ATOM 672 C CA . VAL A 1 86 ? 9.388 -8.157 -18.252 1.00 88.69 86 VAL A CA 1
ATOM 673 C C . VAL A 1 86 ? 8.722 -7.115 -17.361 1.00 88.69 86 VAL A C 1
ATOM 675 O O . VAL A 1 86 ? 9.104 -6.958 -16.200 1.00 88.69 86 VAL A O 1
ATOM 678 N N . LYS A 1 87 ? 7.715 -6.408 -17.896 1.00 89.12 87 LYS A N 1
ATOM 679 C CA . LYS A 1 87 ? 6.923 -5.429 -17.134 1.00 89.12 87 LYS A CA 1
ATOM 680 C C . LYS A 1 87 ? 6.310 -6.079 -15.893 1.00 89.12 87 LYS A C 1
ATOM 682 O O . LYS A 1 87 ? 5.865 -7.222 -15.940 1.00 89.12 87 LYS A O 1
ATOM 687 N N . ARG A 1 88 ? 6.264 -5.321 -14.800 1.00 89.06 88 ARG A N 1
ATOM 688 C CA . ARG A 1 88 ? 5.584 -5.718 -13.562 1.00 89.06 88 ARG A CA 1
ATOM 689 C C . ARG A 1 88 ? 4.209 -5.073 -13.481 1.00 89.06 88 ARG A C 1
ATOM 691 O O . ARG A 1 88 ? 4.019 -3.954 -13.959 1.00 89.06 88 ARG A O 1
ATOM 698 N N . GLU A 1 89 ? 3.271 -5.778 -12.869 1.00 87.38 89 GLU A N 1
ATOM 699 C CA . GLU A 1 89 ? 1.929 -5.265 -12.604 1.00 87.38 89 GLU A CA 1
ATOM 700 C C . GLU A 1 89 ? 1.941 -4.304 -11.411 1.00 87.38 89 GLU A C 1
ATOM 702 O O . GLU A 1 89 ? 2.758 -4.433 -10.500 1.00 87.38 89 GLU A O 1
ATOM 707 N N . PHE A 1 90 ? 1.044 -3.319 -11.424 1.00 88.44 90 PHE A N 1
ATOM 708 C CA . PHE A 1 90 ? 0.806 -2.466 -10.260 1.00 88.44 90 PHE A CA 1
ATOM 709 C C . PHE A 1 90 ? 0.013 -3.226 -9.188 1.00 88.44 90 PHE A C 1
ATOM 711 O O . PHE A 1 90 ? -0.732 -4.147 -9.509 1.00 88.44 90 PHE A O 1
ATOM 718 N N . TYR A 1 91 ? 0.138 -2.802 -7.926 1.00 84.06 91 TYR A N 1
ATOM 719 C CA . TYR A 1 91 ? -0.582 -3.383 -6.785 1.00 84.06 91 TYR A CA 1
ATOM 720 C C . TYR A 1 91 ? -2.099 -3.323 -6.987 1.00 84.06 91 TYR A C 1
ATOM 722 O O . TYR A 1 91 ? -2.812 -4.259 -6.661 1.00 84.06 91 TYR A O 1
ATOM 730 N N . ASP A 1 92 ? -2.578 -2.211 -7.540 1.00 73.38 92 ASP A N 1
ATOM 731 C CA . ASP A 1 92 ? -3.998 -1.931 -7.746 1.00 73.38 92 ASP A CA 1
ATOM 732 C C . ASP A 1 92 ? -4.158 -1.243 -9.106 1.00 73.38 92 ASP A C 1
ATOM 734 O O . ASP A 1 92 ? -4.410 -0.042 -9.202 1.00 73.38 92 ASP A O 1
ATOM 738 N N . ALA A 1 93 ? -3.829 -1.967 -10.181 1.00 61.31 93 ALA A N 1
ATOM 739 C CA . ALA A 1 93 ? -3.989 -1.445 -11.533 1.00 61.31 93 ALA A CA 1
ATOM 740 C C . ALA A 1 93 ? -5.484 -1.165 -11.777 1.00 61.31 93 ALA A C 1
ATOM 742 O O . ALA A 1 93 ? -6.272 -2.116 -11.764 1.00 61.31 93 ALA A O 1
ATOM 743 N N . PRO A 1 94 ? -5.901 0.093 -12.028 1.00 53.69 94 PRO A N 1
ATOM 744 C CA . PRO A 1 94 ? -7.272 0.348 -12.439 1.00 53.69 94 PRO A CA 1
ATOM 745 C C . PRO A 1 94 ? -7.502 -0.387 -13.761 1.00 53.69 94 PRO A C 1
ATOM 747 O O . PRO A 1 94 ? -6.703 -0.235 -14.688 1.00 53.69 94 PRO A O 1
ATOM 750 N N . GLU A 1 95 ? -8.591 -1.151 -13.880 1.00 52.84 95 GLU A N 1
ATOM 751 C CA . GLU A 1 95 ? -8.929 -1.866 -15.127 1.00 52.84 95 GLU A CA 1
ATOM 752 C C . GLU A 1 95 ? -8.983 -0.927 -16.349 1.00 52.84 95 GLU A C 1
ATOM 754 O O . GLU A 1 95 ? -8.720 -1.343 -17.476 1.00 52.84 95 GLU A O 1
ATOM 759 N N . VAL A 1 96 ? -9.219 0.364 -16.098 1.00 49.88 96 VAL A N 1
ATOM 760 C CA . VAL A 1 96 ? -9.418 1.435 -17.082 1.00 49.88 96 VAL A CA 1
ATOM 761 C C . VAL A 1 96 ? -8.114 1.966 -17.710 1.00 49.88 96 VAL A C 1
ATOM 763 O O . VAL A 1 96 ? -8.165 2.655 -18.722 1.00 49.88 96 VAL A O 1
ATOM 766 N N . VAL A 1 97 ? -6.918 1.642 -17.197 1.00 50.06 97 VAL A N 1
ATOM 767 C CA . VAL A 1 97 ? -5.656 2.204 -17.753 1.00 50.06 97 VAL A CA 1
ATOM 768 C C . VAL A 1 97 ? -5.264 1.581 -19.109 1.00 50.06 97 VAL A C 1
ATOM 770 O O . VAL A 1 97 ? -4.297 2.007 -19.737 1.00 50.06 97 VAL A O 1
ATOM 773 N N . ASN A 1 98 ? -6.021 0.598 -19.605 1.00 50.91 98 ASN A N 1
ATOM 774 C CA . ASN A 1 98 ? -5.757 -0.040 -20.898 1.00 50.91 98 ASN A CA 1
ATOM 775 C C . ASN A 1 98 ? -6.369 0.686 -22.110 1.00 50.91 98 ASN A C 1
ATOM 777 O O . ASN A 1 98 ? -6.094 0.285 -23.242 1.00 50.91 98 ASN A O 1
ATOM 781 N N . GLU A 1 99 ? -7.151 1.754 -21.924 1.00 46.78 99 GLU A N 1
ATOM 782 C CA . GLU A 1 99 ? -7.588 2.580 -23.054 1.00 46.78 99 GLU A CA 1
ATOM 783 C C . GLU A 1 99 ? -6.479 3.559 -23.444 1.00 46.78 99 GLU A C 1
ATOM 785 O O . GLU A 1 99 ? -6.337 4.657 -22.906 1.00 46.78 99 GLU A O 1
ATOM 790 N N . VAL A 1 100 ? -5.644 3.126 -24.389 1.00 56.53 100 VAL A N 1
ATOM 791 C CA . VAL A 1 100 ? -4.663 3.991 -25.046 1.00 56.53 100 VAL A CA 1
ATOM 792 C C . VAL A 1 100 ? -5.426 5.171 -25.667 1.00 56.53 100 VAL A C 1
ATOM 794 O O . VAL A 1 100 ? -6.343 4.928 -26.456 1.00 56.53 100 VAL A O 1
ATOM 797 N N . PRO A 1 101 ? -5.096 6.437 -25.350 1.00 64.50 101 PRO A N 1
ATOM 798 C CA . PRO A 1 101 ? -5.791 7.568 -25.947 1.00 64.50 101 PRO A CA 1
ATOM 799 C C . PRO A 1 101 ? -5.571 7.546 -27.462 1.00 64.50 101 PRO A C 1
ATOM 801 O O . PRO A 1 101 ? -4.446 7.679 -27.948 1.00 64.50 101 PRO A O 1
ATOM 804 N N . VAL A 1 102 ? -6.653 7.350 -28.217 1.00 62.44 102 VAL A N 1
ATOM 805 C CA . VAL A 1 102 ? -6.622 7.345 -29.681 1.00 62.44 102 VAL A CA 1
ATOM 806 C C . VAL A 1 102 ? -6.485 8.791 -30.146 1.00 62.44 102 VAL A C 1
ATOM 808 O O . VAL A 1 102 ? -7.467 9.529 -30.218 1.00 62.44 102 VAL A O 1
ATOM 811 N N . VAL A 1 103 ? -5.257 9.222 -30.436 1.00 68.00 103 VAL A N 1
ATOM 812 C CA . VAL A 1 103 ? -5.021 10.527 -31.061 1.00 68.00 103 VAL A CA 1
ATOM 813 C C . VAL A 1 103 ? -5.517 10.444 -32.503 1.00 68.00 103 VAL A C 1
ATOM 815 O O . VAL A 1 103 ? -4.901 9.793 -33.345 1.00 68.00 103 VAL A O 1
ATOM 818 N N . LYS A 1 104 ? -6.663 11.071 -32.779 1.00 57.72 104 LYS A N 1
ATOM 819 C CA . LYS A 1 104 ? -7.115 11.328 -34.149 1.00 57.72 104 LYS A CA 1
ATOM 820 C C . LYS A 1 104 ? -6.399 12.581 -34.654 1.00 57.72 104 LYS A C 1
ATOM 822 O O . LYS A 1 104 ? -6.494 13.623 -34.007 1.00 57.72 104 LYS A O 1
ATOM 827 N N . PHE A 1 105 ? -5.669 12.437 -35.758 1.00 59.41 105 PHE A N 1
ATOM 828 C CA . PHE A 1 105 ? -5.187 13.554 -36.573 1.00 59.41 105 PHE A CA 1
ATOM 829 C C . PHE A 1 105 ? -6.328 14.129 -37.413 1.00 59.41 105 PHE A C 1
ATOM 831 O O . PHE A 1 105 ? -7.224 13.336 -37.792 1.00 59.41 105 PHE A O 1
#

Solvent-accessible surface area (backbone atoms only — not comparable to full-atom values): 6182 Å² total; per-residue (Å²): 138,78,64,91,43,63,56,52,46,41,51,55,49,52,53,48,57,50,51,51,52,52,51,53,62,55,41,69,81,35,62,73,55,60,71,30,66,73,47,48,52,48,54,49,53,51,51,56,47,50,53,50,49,54,50,49,46,53,50,51,35,50,52,33,50,53,50,47,48,44,50,71,35,86,71,44,34,69,53,24,64,78,72,67,63,71,80,63,78,48,51,78,64,63,87,70,76,74,68,72,82,79,80,79,128